Protein AF-A0A1I7TGX3-F1 (afdb_monomer)

InterPro domains:
  IPR000494 Receptor L-domain [PF01030] (48-123)
  IPR036941 Receptor L-domain superfamily [G3DSA:3.80.20.20] (24-153)
  IPR053079 SPS2 domain-containing protein [PTHR21662] (22-131)

Foldseek 3Di:
DVVVVVVVVVVVVVVVVPPPCPVPAAEDEADELVPADFRHQEYDDAAHEDEEEDDPVSLCRRLVRHAYYAQAYEYEQYADQEAESQQRHQEFERAPAASYEYENHDRHQAYHNNNHDYQYYNPHNYHYHNHCHQVNNVVPPVRPVVVCCSPVVDDD

Nearest PDB structures (foldseek):
  8xk1-assembly1_B  TM=7.485E-01  e=1.001E-02  Homo sapiens
  8dtm-assembly1_A  TM=6.422E-01  e=1.250E-02  Mus musculus
  7mn5-assembly1_A  TM=6.122E-01  e=2.956E-01  Homo sapiens

Radius of gyration: 21.36 Å; Cα contacts (8 Å, |Δi|>4): 325; chains: 1; bounding box: 80×33×35 Å

Structure (mmCIF, N/CA/C/O backbone):
data_AF-A0A1I7TGX3-F1
#
_entry.id   AF-A0A1I7TGX3-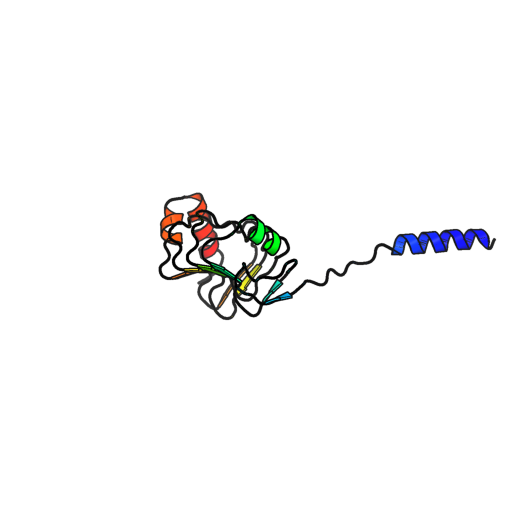F1
#
loop_
_atom_site.group_PDB
_atom_site.id
_atom_site.type_symbol
_atom_site.label_atom_id
_atom_site.label_alt_id
_atom_site.label_comp_id
_atom_site.label_asym_id
_atom_site.label_entity_id
_atom_site.label_seq_id
_atom_site.pdbx_PDB_ins_code
_atom_site.Cartn_x
_atom_site.Cartn_y
_atom_site.Cartn_z
_atom_site.occupancy
_atom_site.B_iso_or_equiv
_atom_site.auth_seq_id
_atom_site.auth_comp_id
_atom_site.auth_asym_id
_atom_site.auth_atom_id
_atom_site.pdbx_PDB_model_num
ATOM 1 N N . MET A 1 1 ? 62.766 -1.466 16.143 1.00 51.22 1 MET A N 1
ATOM 2 C CA . MET A 1 1 ? 62.028 -0.822 15.028 1.00 51.22 1 MET A CA 1
ATOM 3 C C . MET A 1 1 ? 60.924 -1.694 14.400 1.00 51.22 1 MET A C 1
ATOM 5 O O . MET A 1 1 ? 60.094 -1.144 13.690 1.00 51.22 1 MET A O 1
ATOM 9 N N . LEU A 1 2 ? 60.852 -3.011 14.672 1.00 46.19 2 LEU A N 1
ATOM 10 C CA . LEU A 1 2 ? 59.763 -3.888 14.191 1.00 46.19 2 LEU A CA 1
ATOM 11 C C . LEU A 1 2 ? 58.434 -3.722 14.963 1.00 46.19 2 LEU A C 1
ATOM 13 O O . LEU A 1 2 ? 57.371 -3.691 14.354 1.00 46.19 2 LEU A O 1
ATOM 17 N N . LEU A 1 3 ? 58.489 -3.547 16.289 1.00 47.44 3 LEU A N 1
ATOM 18 C CA . LEU A 1 3 ? 57.299 -3.462 17.158 1.00 47.44 3 LEU A CA 1
ATOM 19 C C . LEU A 1 3 ? 56.397 -2.247 16.870 1.00 47.44 3 LEU A C 1
ATOM 21 O O . LEU A 1 3 ? 55.184 -2.317 17.039 1.00 47.44 3 LEU A O 1
ATOM 25 N N . ILE A 1 4 ? 56.980 -1.144 16.389 1.00 53.19 4 ILE A N 1
ATOM 26 C CA . ILE A 1 4 ? 56.247 0.089 16.065 1.00 53.19 4 ILE A CA 1
ATOM 27 C C . ILE A 1 4 ? 55.412 -0.101 14.789 1.00 53.19 4 ILE A C 1
ATOM 29 O O . ILE A 1 4 ? 54.274 0.350 14.737 1.00 53.19 4 ILE A O 1
ATOM 33 N N . ARG A 1 5 ? 55.918 -0.844 13.792 1.00 52.34 5 ARG A N 1
ATOM 34 C CA . ARG A 1 5 ? 55.199 -1.112 12.531 1.00 52.34 5 ARG A CA 1
ATOM 35 C C . ARG A 1 5 ? 53.981 -2.024 12.718 1.00 52.34 5 ARG A C 1
ATOM 37 O O . ARG A 1 5 ? 53.002 -1.865 12.001 1.00 52.34 5 ARG A O 1
ATOM 44 N N . MET A 1 6 ? 54.007 -2.917 13.710 1.00 52.75 6 MET A N 1
ATOM 45 C CA . MET A 1 6 ? 52.883 -3.810 14.031 1.00 52.75 6 MET A CA 1
ATOM 46 C C . MET A 1 6 ? 51.671 -3.065 14.611 1.00 52.75 6 MET A C 1
ATOM 48 O O . MET A 1 6 ? 50.538 -3.400 14.277 1.00 52.75 6 MET A O 1
ATOM 52 N N . LYS A 1 7 ? 51.891 -2.026 15.431 1.00 49.97 7 LYS A N 1
ATOM 53 C CA . LYS A 1 7 ? 50.808 -1.223 16.033 1.00 49.97 7 LYS A CA 1
ATOM 54 C C . LYS A 1 7 ? 49.971 -0.490 14.982 1.00 49.97 7 LYS A C 1
ATOM 56 O O . LYS A 1 7 ? 48.748 -0.502 15.069 1.00 49.97 7 LYS A O 1
ATOM 61 N N . TYR A 1 8 ? 50.622 0.089 13.973 1.00 56.03 8 TYR A N 1
ATOM 62 C CA . TYR A 1 8 ? 49.926 0.808 12.903 1.00 56.03 8 TYR A CA 1
ATOM 63 C C . TYR A 1 8 ? 49.142 -0.126 11.978 1.00 56.03 8 TYR A C 1
ATOM 65 O O . TYR A 1 8 ? 48.067 0.250 11.532 1.00 56.03 8 TYR A O 1
ATOM 73 N N . ILE A 1 9 ? 49.622 -1.353 11.741 1.00 56.72 9 ILE A N 1
ATOM 74 C CA . ILE A 1 9 ? 48.897 -2.350 10.936 1.00 56.72 9 ILE A CA 1
ATOM 75 C C . ILE A 1 9 ? 47.625 -2.805 11.664 1.00 56.72 9 ILE A C 1
ATOM 77 O O . ILE A 1 9 ? 46.556 -2.826 11.063 1.00 56.72 9 ILE A O 1
ATOM 81 N N . VAL A 1 10 ? 47.706 -3.092 12.968 1.00 57.25 10 VAL A N 1
ATOM 82 C CA . VAL A 1 10 ? 46.532 -3.479 13.775 1.00 57.25 10 VAL A CA 1
ATOM 83 C C . VAL A 1 10 ? 45.512 -2.336 13.865 1.00 57.25 10 VAL A C 1
ATOM 85 O O . VAL A 1 10 ? 44.312 -2.572 13.754 1.00 57.25 10 VAL A O 1
ATOM 88 N N . GLN A 1 11 ? 45.973 -1.089 13.997 1.00 53.62 11 GLN A N 1
ATOM 89 C CA . GLN A 1 11 ? 45.096 0.084 14.031 1.00 53.62 11 GLN A CA 1
ATOM 90 C C . GLN A 1 11 ? 44.450 0.388 12.667 1.00 53.62 11 GLN A C 1
ATOM 92 O O . GLN A 1 11 ? 43.308 0.838 12.629 1.00 53.62 11 GLN A O 1
ATOM 97 N N . LEU A 1 12 ? 45.130 0.085 11.553 1.00 51.50 12 LEU A N 1
ATOM 98 C CA . LEU A 1 12 ? 44.564 0.197 10.205 1.00 51.50 12 LEU A CA 1
ATOM 99 C C . LEU A 1 12 ? 43.478 -0.867 9.962 1.00 51.50 12 LEU A C 1
ATOM 101 O O . LEU A 1 12 ? 42.424 -0.549 9.425 1.00 51.50 12 LEU A O 1
ATOM 105 N N . VAL A 1 13 ? 43.690 -2.109 10.413 1.00 53.69 13 VAL A N 1
ATOM 106 C CA . VAL A 1 13 ? 42.714 -3.209 10.266 1.00 53.69 13 VAL A CA 1
ATOM 107 C C . VAL A 1 13 ? 41.431 -2.947 11.070 1.00 53.69 13 VAL A C 1
ATOM 109 O O . VAL A 1 13 ? 40.343 -3.228 10.578 1.00 53.69 13 VAL A O 1
ATOM 112 N N . LEU A 1 14 ? 41.530 -2.329 12.254 1.00 52.38 14 LEU A N 1
ATOM 113 C CA . LEU A 1 14 ? 40.365 -1.936 13.064 1.00 52.38 14 LEU A CA 1
ATOM 114 C C . LEU A 1 14 ? 39.572 -0.747 12.480 1.00 52.38 14 LEU A C 1
ATOM 116 O O . LEU A 1 14 ? 38.391 -0.586 12.785 1.00 52.38 14 LEU A O 1
ATOM 120 N N . LEU A 1 15 ? 40.185 0.077 11.624 1.00 49.97 15 LEU A N 1
ATOM 121 C CA . LEU A 1 15 ? 39.494 1.150 10.893 1.00 49.97 15 LEU A CA 1
ATOM 122 C C . LEU A 1 15 ? 38.797 0.642 9.620 1.00 49.97 15 LEU A C 1
ATOM 124 O O . LEU A 1 15 ? 37.832 1.255 9.175 1.00 49.97 15 LEU A O 1
ATOM 128 N N . PHE A 1 16 ? 39.222 -0.499 9.069 1.00 48.50 16 PHE A N 1
ATOM 129 C CA . PHE A 1 16 ? 38.555 -1.155 7.935 1.00 48.50 16 PHE A CA 1
ATOM 130 C C . PHE A 1 16 ? 37.423 -2.112 8.345 1.00 48.50 16 PHE A C 1
ATOM 132 O O . PHE A 1 16 ? 36.696 -2.593 7.481 1.00 48.50 16 PHE A O 1
ATOM 139 N N . SER A 1 17 ? 37.199 -2.343 9.645 1.00 44.06 17 SER A N 1
ATOM 140 C CA . SER A 1 17 ? 35.991 -3.030 10.138 1.00 44.06 17 SER A CA 1
ATOM 141 C C . SER A 1 17 ? 34.706 -2.193 10.048 1.00 44.06 17 SER A C 1
ATOM 143 O O . SER A 1 17 ? 33.639 -2.689 10.409 1.00 44.06 17 SER A O 1
ATOM 145 N N . PHE A 1 18 ? 34.760 -0.979 9.485 1.00 47.41 18 PHE A N 1
ATOM 146 C CA . PHE A 1 18 ? 33.591 -0.351 8.860 1.00 47.41 18 PHE A CA 1
ATOM 147 C C . PHE A 1 18 ? 33.274 -1.081 7.554 1.00 47.41 18 PHE A C 1
ATOM 149 O O . PHE A 1 18 ? 33.467 -0.587 6.447 1.00 47.41 18 PHE A O 1
ATOM 156 N N . ILE A 1 19 ? 32.823 -2.319 7.732 1.00 55.22 19 ILE A N 1
ATOM 157 C CA . ILE A 1 19 ? 32.220 -3.167 6.724 1.00 55.22 19 ILE A CA 1
ATOM 158 C C . ILE A 1 19 ? 31.163 -2.317 6.027 1.00 55.22 19 ILE A C 1
ATOM 160 O O . ILE A 1 19 ? 30.196 -1.873 6.649 1.00 55.22 19 ILE A O 1
ATOM 164 N N . THR A 1 20 ? 31.360 -2.083 4.736 1.00 48.06 20 THR A N 1
ATOM 165 C CA . THR A 1 20 ? 30.315 -1.612 3.839 1.00 48.06 20 THR A CA 1
ATOM 166 C C . THR A 1 20 ? 29.185 -2.633 3.904 1.00 48.06 20 THR A C 1
ATOM 168 O O . THR A 1 20 ? 29.252 -3.676 3.251 1.00 48.06 20 THR A O 1
ATOM 171 N N . ARG A 1 21 ? 28.164 -2.376 4.731 1.00 47.88 21 ARG A N 1
ATOM 172 C CA . ARG A 1 21 ? 26.861 -3.014 4.559 1.00 47.88 21 ARG A CA 1
ATOM 173 C C . ARG A 1 21 ? 26.339 -2.509 3.223 1.00 47.88 21 ARG A C 1
ATOM 175 O O . ARG A 1 21 ? 25.745 -1.442 3.141 1.00 47.88 21 ARG A O 1
ATOM 182 N N . ILE A 1 22 ? 26.661 -3.237 2.161 1.00 53.25 22 ILE A N 1
ATOM 183 C CA . ILE A 1 22 ? 25.844 -3.225 0.959 1.00 53.25 22 ILE A CA 1
ATOM 184 C C . ILE A 1 22 ? 24.537 -3.836 1.450 1.00 53.25 22 ILE A C 1
ATOM 186 O O . ILE A 1 22 ? 24.454 -5.055 1.585 1.00 53.25 22 ILE A O 1
ATOM 190 N N . ASP A 1 23 ? 23.603 -2.990 1.885 1.00 60.81 23 ASP A N 1
ATOM 191 C CA . ASP A 1 23 ? 22.275 -3.436 2.287 1.00 60.81 23 ASP A CA 1
ATOM 192 C C . ASP A 1 23 ? 21.643 -3.994 1.015 1.00 60.81 23 ASP A C 1
ATOM 194 O O . ASP A 1 23 ? 21.232 -3.256 0.118 1.00 60.81 23 ASP A O 1
ATOM 198 N N . SER A 1 24 ? 21.732 -5.313 0.843 1.00 76.88 24 SER A N 1
ATOM 199 C CA . SER A 1 24 ? 21.107 -5.982 -0.283 1.00 76.88 24 SER A CA 1
ATOM 200 C C . SER A 1 24 ? 19.609 -5.815 -0.086 1.00 76.88 24 SER A C 1
ATOM 202 O O . SER A 1 24 ? 19.042 -6.453 0.800 1.00 76.88 24 SER A O 1
ATOM 204 N N . GLN A 1 25 ? 18.991 -4.934 -0.870 1.00 89.75 25 GLN A N 1
ATOM 205 C CA . GLN A 1 25 ? 17.553 -4.711 -0.809 1.00 89.75 25 GLN A CA 1
ATOM 206 C C . GLN A 1 25 ? 16.833 -6.048 -1.008 1.00 89.75 25 GLN A C 1
ATOM 208 O O . GLN A 1 25 ? 17.040 -6.735 -2.012 1.00 89.75 25 GLN A O 1
ATOM 213 N N . LYS A 1 26 ? 16.002 -6.434 -0.038 1.00 95.62 26 LYS A N 1
ATOM 214 C CA . LYS A 1 26 ? 15.164 -7.623 -0.146 1.00 95.62 26 LYS A CA 1
ATOM 215 C C . LYS A 1 26 ? 13.986 -7.305 -1.057 1.00 95.62 26 LYS A C 1
ATOM 217 O O . LYS A 1 26 ? 13.188 -6.412 -0.768 1.00 95.62 26 LYS A O 1
ATOM 222 N N . VAL A 1 27 ? 13.881 -8.055 -2.146 1.00 97.00 27 VAL A N 1
ATOM 223 C CA . VAL A 1 27 ? 12.759 -7.975 -3.080 1.00 97.00 27 VAL A CA 1
ATOM 224 C C . VAL A 1 27 ? 11.760 -9.072 -2.739 1.00 97.00 27 VAL A C 1
ATOM 226 O O . VAL A 1 27 ? 12.144 -10.230 -2.566 1.00 97.00 27 VAL A O 1
ATOM 229 N N . CYS A 1 28 ? 10.491 -8.703 -2.625 1.00 97.75 28 CYS A N 1
ATOM 230 C CA . CYS A 1 28 ? 9.403 -9.603 -2.282 1.00 97.75 28 CYS A CA 1
ATOM 231 C C . CYS A 1 28 ? 8.281 -9.499 -3.320 1.00 97.75 28 CYS A C 1
ATOM 233 O O . CYS A 1 28 ? 7.953 -8.391 -3.746 1.00 97.75 28 CYS A O 1
ATOM 235 N N . PRO A 1 29 ? 7.632 -10.614 -3.687 1.00 97.62 29 PRO A N 1
ATOM 236 C CA . PRO A 1 29 ? 6.452 -10.546 -4.531 1.00 97.62 29 PRO A CA 1
ATOM 237 C C . PRO A 1 29 ? 5.294 -9.888 -3.770 1.00 97.62 29 PRO A C 1
ATOM 239 O O . PRO A 1 29 ? 5.085 -10.158 -2.585 1.00 97.62 29 PRO A O 1
ATOM 242 N N . GLY A 1 30 ? 4.496 -9.071 -4.455 1.00 97.50 30 GLY A N 1
ATOM 243 C CA . GLY A 1 30 ? 3.260 -8.551 -3.874 1.00 97.50 30 GLY A CA 1
ATOM 244 C C . GLY A 1 30 ? 2.223 -9.645 -3.620 1.00 97.50 30 GLY A C 1
ATOM 245 O O . GLY A 1 30 ? 2.090 -10.624 -4.366 1.00 97.50 30 GLY A O 1
ATOM 246 N N . MET A 1 31 ? 1.498 -9.486 -2.519 1.00 98.00 31 MET A N 1
ATOM 247 C CA . MET A 1 31 ? 0.471 -10.409 -2.046 1.00 98.00 31 MET A CA 1
ATOM 248 C C . MET A 1 31 ? -0.440 -9.708 -1.032 1.00 98.00 31 MET A C 1
ATOM 250 O O . MET A 1 31 ? -0.343 -8.494 -0.852 1.00 98.00 31 MET A O 1
ATOM 254 N N . ASP A 1 32 ? -1.331 -10.449 -0.371 1.00 98.25 32 ASP A N 1
ATOM 255 C CA . ASP A 1 32 ? -2.058 -9.910 0.780 1.00 98.25 32 ASP A CA 1
ATOM 256 C C . ASP A 1 32 ? -1.069 -9.547 1.896 1.00 98.25 32 ASP A C 1
ATOM 258 O O . ASP A 1 32 ? -0.164 -10.318 2.216 1.00 98.25 32 ASP A O 1
ATOM 262 N N . ILE A 1 33 ? -1.232 -8.375 2.503 1.00 97.94 33 ILE A N 1
ATOM 263 C CA . ILE A 1 33 ? -0.357 -7.884 3.570 1.00 97.94 33 ILE A CA 1
ATOM 264 C C . ILE A 1 33 ? -0.261 -8.859 4.757 1.00 97.94 33 ILE A C 1
ATOM 266 O O . ILE A 1 33 ? 0.760 -8.907 5.444 1.00 97.94 33 ILE A O 1
ATOM 270 N N . LYS A 1 34 ? -1.283 -9.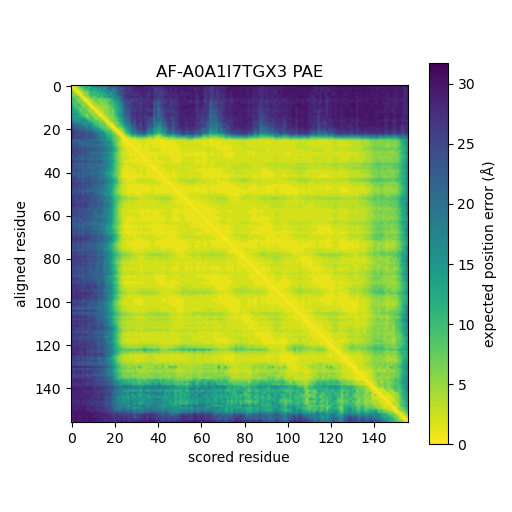693 4.985 1.00 96.75 34 LYS A N 1
ATOM 271 C CA . LYS A 1 34 ? -1.271 -10.754 6.012 1.00 96.75 34 LYS A CA 1
ATOM 272 C C . LYS A 1 34 ? -0.290 -11.882 5.703 1.00 96.75 34 LYS A C 1
ATOM 274 O O . LYS A 1 34 ? 0.236 -12.498 6.625 1.00 96.75 34 LYS A O 1
ATOM 279 N N . ASP A 1 35 ? 0.042 -12.076 4.437 1.00 97.19 35 ASP A N 1
ATOM 280 C CA . ASP A 1 35 ? 0.966 -13.114 3.988 1.00 97.19 35 ASP A CA 1
ATOM 281 C C . ASP A 1 35 ? 2.349 -12.553 3.622 1.00 97.19 35 ASP A C 1
ATOM 283 O O . ASP A 1 35 ? 3.295 -13.323 3.462 1.00 97.19 35 ASP A O 1
ATOM 287 N N . LEU A 1 36 ? 2.487 -11.224 3.521 1.00 97.50 36 LEU A N 1
ATOM 288 C CA . LEU A 1 36 ? 3.750 -10.576 3.178 1.00 97.50 36 LEU A CA 1
ATOM 289 C C . LEU A 1 36 ? 4.849 -10.914 4.198 1.00 97.50 36 LEU A C 1
ATOM 291 O O . LEU A 1 36 ? 4.650 -10.838 5.414 1.00 97.50 36 LEU A O 1
ATOM 295 N N . GLU A 1 37 ? 6.031 -11.259 3.695 1.00 94.81 37 GLU A N 1
ATOM 296 C CA . GLU A 1 37 ? 7.206 -11.479 4.531 1.00 94.81 37 GLU A CA 1
ATOM 297 C C . GLU A 1 37 ? 7.679 -10.188 5.217 1.00 94.81 37 GLU A C 1
ATOM 299 O O . GLU A 1 37 ? 7.426 -9.074 4.766 1.00 94.81 37 GLU A O 1
ATOM 304 N N . LYS A 1 38 ? 8.424 -10.337 6.314 1.00 94.56 38 LYS A N 1
ATOM 305 C CA . LYS A 1 38 ? 9.095 -9.205 6.963 1.00 94.56 38 LYS A CA 1
ATOM 306 C C . LYS A 1 38 ? 10.340 -8.777 6.184 1.00 94.56 38 LYS A C 1
ATOM 308 O O . LYS A 1 38 ? 10.881 -9.542 5.375 1.00 94.56 38 LYS A O 1
ATOM 313 N N . ASP A 1 39 ? 10.796 -7.566 6.495 1.00 94.88 39 ASP A N 1
ATOM 314 C CA . ASP A 1 39 ? 12.061 -6.983 6.037 1.00 94.88 39 ASP A CA 1
ATOM 315 C C . ASP A 1 39 ? 12.170 -6.818 4.511 1.00 94.88 39 ASP A C 1
ATOM 317 O O . ASP A 1 39 ? 13.266 -6.825 3.957 1.00 94.88 39 ASP A O 1
ATOM 321 N N . CYS A 1 40 ? 11.035 -6.714 3.813 1.00 96.94 40 CYS A N 1
ATOM 322 C CA . CYS A 1 40 ? 10.993 -6.417 2.385 1.00 96.94 40 CYS A CA 1
ATOM 323 C C . CYS A 1 40 ? 11.295 -4.935 2.144 1.00 96.94 40 CYS A C 1
ATOM 325 O O . CYS A 1 40 ? 10.654 -4.072 2.734 1.00 96.94 40 CYS A O 1
ATOM 327 N N . ASN A 1 41 ? 12.212 -4.634 1.225 1.00 97.12 41 ASN A N 1
ATOM 328 C CA . ASN A 1 41 ? 12.503 -3.260 0.808 1.00 97.12 41 ASN A CA 1
ATOM 329 C C . ASN A 1 41 ? 11.736 -2.873 -0.459 1.00 97.12 41 ASN A C 1
ATOM 331 O O . ASN A 1 41 ? 11.256 -1.745 -0.584 1.00 97.12 41 ASN A O 1
ATOM 335 N N . ILE A 1 42 ? 11.617 -3.822 -1.391 1.00 97.75 42 ILE A N 1
ATOM 336 C CA . ILE A 1 42 ? 10.949 -3.643 -2.680 1.00 97.75 42 ILE A CA 1
ATOM 337 C C . ILE A 1 42 ? 9.848 -4.688 -2.812 1.00 97.75 42 ILE A C 1
ATOM 339 O O . ILE A 1 42 ? 10.099 -5.878 -2.615 1.00 97.75 42 ILE A O 1
ATOM 343 N N . ILE A 1 43 ? 8.650 -4.246 -3.189 1.00 98.31 43 ILE A N 1
ATOM 344 C CA . ILE A 1 43 ? 7.551 -5.123 -3.587 1.00 98.31 43 ILE A CA 1
ATOM 345 C C . ILE A 1 43 ? 7.431 -5.125 -5.108 1.00 98.31 43 ILE A C 1
ATOM 347 O O . ILE A 1 43 ? 7.297 -4.067 -5.728 1.00 98.31 43 ILE A O 1
ATOM 351 N N . ASP A 1 44 ? 7.468 -6.303 -5.722 1.00 95.81 44 ASP A N 1
ATOM 352 C CA . ASP A 1 44 ? 7.449 -6.444 -7.174 1.00 95.81 44 ASP A CA 1
ATOM 353 C C . ASP A 1 44 ? 6.506 -7.543 -7.670 1.00 95.81 44 ASP A C 1
ATOM 355 O O . ASP A 1 44 ? 5.835 -8.236 -6.900 1.00 95.81 44 ASP A O 1
ATOM 359 N N . THR A 1 45 ? 6.455 -7.690 -8.996 1.00 95.25 45 THR A N 1
ATOM 360 C CA . THR A 1 45 ? 5.800 -8.783 -9.735 1.00 95.25 45 THR A CA 1
ATOM 361 C C . THR A 1 45 ? 4.266 -8.838 -9.643 1.00 95.25 45 THR A C 1
ATOM 363 O O . THR A 1 45 ? 3.609 -9.228 -10.609 1.00 95.25 45 THR A O 1
ATOM 366 N N . LYS A 1 46 ? 3.670 -8.459 -8.511 1.00 97.31 46 LYS A N 1
ATOM 367 C CA . LYS A 1 46 ? 2.233 -8.480 -8.217 1.00 97.31 46 LYS A CA 1
ATOM 368 C C . LYS A 1 46 ? 1.854 -7.299 -7.315 1.00 97.31 46 LYS A C 1
ATOM 370 O O . LYS A 1 46 ? 2.714 -6.820 -6.578 1.00 97.31 46 LYS A O 1
ATOM 375 N N . PRO A 1 47 ? 0.587 -6.858 -7.322 1.00 98.12 47 PRO A N 1
ATOM 376 C CA . PRO A 1 47 ? 0.140 -5.802 -6.424 1.00 98.12 47 PRO A CA 1
ATOM 377 C C . PRO A 1 47 ? 0.270 -6.186 -4.947 1.00 98.12 47 PRO A C 1
ATOM 379 O O . PRO A 1 47 ? 0.042 -7.340 -4.573 1.00 98.12 47 PRO A O 1
ATOM 382 N N . LEU A 1 48 ? 0.582 -5.204 -4.100 1.00 98.69 48 LEU A N 1
ATOM 383 C CA . LEU A 1 48 ? 0.447 -5.336 -2.650 1.00 98.69 48 LEU A CA 1
ATOM 384 C C . LEU A 1 48 ? -1.011 -5.089 -2.250 1.00 98.69 48 LEU A C 1
ATOM 386 O O . LEU A 1 48 ? -1.563 -4.029 -2.547 1.00 98.69 48 LEU A O 1
ATOM 390 N N . VAL A 1 49 ? -1.634 -6.044 -1.563 1.00 98.69 49 VAL A N 1
ATOM 391 C CA . VAL A 1 49 ? -3.075 -6.028 -1.291 1.00 98.69 49 VAL A CA 1
ATOM 392 C C . VAL A 1 49 ? -3.352 -5.837 0.198 1.00 98.69 49 VAL A C 1
ATOM 394 O O . VAL A 1 49 ? -2.946 -6.637 1.035 1.00 98.69 49 VAL A O 1
ATOM 397 N N . PHE A 1 50 ? -4.123 -4.806 0.534 1.00 98.62 50 PHE A N 1
ATOM 398 C CA . PHE A 1 50 ? -4.645 -4.554 1.874 1.00 98.62 50 PHE A CA 1
ATOM 399 C C . PHE A 1 50 ? -6.142 -4.834 1.881 1.00 98.62 50 PHE A C 1
ATOM 401 O O . PHE A 1 50 ? -6.920 -4.072 1.302 1.00 98.62 50 PHE A O 1
ATOM 408 N N . LYS A 1 51 ? -6.564 -5.928 2.524 1.00 97.88 51 LYS A N 1
ATOM 409 C CA . LYS A 1 51 ? -7.948 -6.397 2.427 1.00 97.88 51 LYS A CA 1
ATOM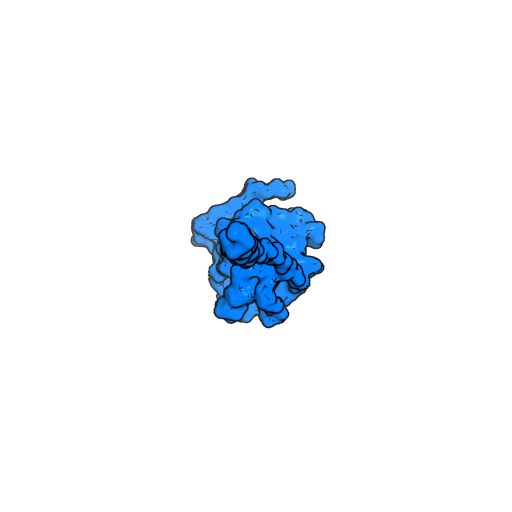 410 C C . LYS A 1 51 ? -8.608 -6.702 3.767 1.00 97.88 51 LYS A C 1
ATOM 412 O O . LYS A 1 51 ? -8.103 -7.477 4.578 1.00 97.88 51 LYS A O 1
ATOM 417 N N . GLY A 1 52 ? -9.828 -6.186 3.923 1.00 96.06 52 GLY A N 1
ATOM 418 C CA . GLY A 1 52 ? -10.678 -6.461 5.080 1.00 96.06 52 GLY A CA 1
ATOM 419 C C . GLY A 1 52 ? -10.129 -5.848 6.365 1.00 96.06 52 GLY A C 1
ATOM 420 O O . GLY A 1 52 ? -9.661 -4.709 6.360 1.00 96.06 52 GLY A O 1
ATOM 421 N N . ASP A 1 53 ? -10.211 -6.599 7.463 1.00 93.81 53 ASP A N 1
ATOM 422 C CA . ASP A 1 53 ? -9.691 -6.158 8.757 1.00 93.81 53 ASP A CA 1
ATOM 423 C C . ASP A 1 53 ? -8.165 -6.271 8.793 1.00 93.81 53 ASP A C 1
ATOM 425 O O . ASP A 1 53 ? -7.603 -7.333 8.498 1.00 93.81 53 ASP A O 1
ATOM 429 N N . LEU A 1 54 ? -7.522 -5.158 9.144 1.00 95.12 54 LEU A N 1
ATOM 430 C CA . LEU A 1 54 ? -6.074 -4.979 9.182 1.00 95.12 54 LEU A CA 1
ATOM 431 C C . LEU A 1 54 ? -5.626 -4.868 10.643 1.00 95.12 54 LEU A C 1
ATOM 433 O O . LEU A 1 54 ? -6.158 -4.048 11.390 1.00 95.12 54 LEU A O 1
ATOM 437 N N . ASP A 1 55 ? -4.660 -5.691 11.049 1.00 95.81 55 ASP A N 1
ATOM 438 C CA . ASP A 1 55 ? -3.997 -5.543 12.345 1.00 95.81 55 ASP A CA 1
ATOM 439 C C . ASP A 1 55 ? -2.895 -4.488 12.212 1.00 95.81 55 ASP A C 1
ATOM 441 O O . ASP A 1 55 ? -1.893 -4.710 11.530 1.00 95.81 55 ASP A O 1
ATOM 445 N N . ASP A 1 56 ? -3.088 -3.328 12.846 1.00 95.62 56 ASP A N 1
ATOM 446 C CA . ASP A 1 56 ? -2.150 -2.204 12.763 1.00 95.62 56 ASP A CA 1
ATOM 447 C C . ASP A 1 56 ? -0.713 -2.637 13.076 1.00 95.62 56 ASP A C 1
ATOM 449 O O . ASP A 1 56 ? 0.211 -2.283 12.347 1.00 95.62 56 ASP A O 1
ATOM 453 N N . LYS A 1 57 ? -0.513 -3.413 14.147 1.00 96.38 57 LYS A N 1
ATOM 454 C CA . LYS A 1 57 ? 0.825 -3.785 14.611 1.00 96.38 57 LYS A CA 1
ATOM 455 C C . LYS A 1 57 ? 1.515 -4.688 13.595 1.00 96.38 57 LYS A C 1
ATOM 457 O O . LYS A 1 57 ? 2.681 -4.459 13.280 1.00 96.38 57 LYS A O 1
ATOM 462 N N . GLU A 1 58 ? 0.805 -5.693 13.096 1.00 97.00 58 GLU A N 1
ATOM 463 C CA . GLU A 1 58 ? 1.344 -6.632 12.116 1.00 97.00 58 GLU A CA 1
ATOM 464 C C . GLU A 1 58 ? 1.672 -5.938 10.790 1.00 97.00 58 GLU A C 1
ATOM 466 O O . GLU A 1 58 ? 2.757 -6.125 10.235 1.00 97.00 58 GLU A O 1
ATOM 471 N N . VAL A 1 59 ? 0.760 -5.094 10.301 1.00 97.88 59 VAL A N 1
ATOM 472 C CA . VAL A 1 59 ? 0.953 -4.364 9.046 1.00 97.88 59 VAL A CA 1
ATOM 473 C C . VAL A 1 59 ? 2.139 -3.408 9.153 1.00 97.88 59 VAL A C 1
ATOM 475 O O . VAL A 1 59 ? 2.973 -3.369 8.250 1.00 97.88 59 VAL A O 1
ATOM 478 N N . TYR A 1 60 ? 2.266 -2.671 10.260 1.00 96.44 60 TYR A N 1
ATOM 479 C CA . TYR A 1 60 ? 3.403 -1.773 10.459 1.00 96.44 60 TYR A CA 1
ATOM 480 C C . TYR A 1 60 ? 4.738 -2.496 10.538 1.00 96.44 60 TYR A C 1
ATOM 482 O O . TYR A 1 60 ? 5.730 -1.987 10.023 1.00 96.44 60 TYR A O 1
ATOM 490 N N . GLU A 1 61 ? 4.776 -3.671 11.163 1.00 96.56 61 GLU A N 1
ATOM 491 C CA . GLU A 1 61 ? 5.998 -4.464 11.231 1.00 96.56 61 GLU A CA 1
ATOM 492 C C . GLU A 1 61 ? 6.467 -4.862 9.823 1.00 96.56 61 GLU A C 1
ATOM 494 O O . GLU A 1 61 ? 7.635 -4.666 9.484 1.00 96.56 61 GLU A O 1
ATOM 499 N N . LYS A 1 62 ? 5.546 -5.329 8.974 1.00 97.62 62 LYS A N 1
ATOM 500 C CA . LYS A 1 62 ? 5.845 -5.752 7.596 1.00 97.62 62 LYS A CA 1
ATOM 501 C C . LYS A 1 62 ? 6.194 -4.592 6.665 1.00 97.62 62 LYS A C 1
ATOM 503 O O . LYS A 1 62 ? 7.086 -4.726 5.838 1.00 97.62 62 LYS A O 1
ATOM 508 N N . MET A 1 63 ? 5.534 -3.448 6.827 1.00 97.62 63 MET A N 1
ATOM 509 C CA . MET A 1 63 ? 5.756 -2.258 5.995 1.00 97.62 63 MET A CA 1
ATOM 510 C C . MET A 1 63 ? 6.933 -1.387 6.451 1.00 97.62 63 MET A C 1
ATOM 512 O O . MET A 1 63 ? 7.257 -0.406 5.786 1.00 97.62 63 MET A O 1
ATOM 516 N N . SER A 1 64 ? 7.569 -1.709 7.580 1.00 95.44 64 SER A N 1
ATOM 517 C CA . SER A 1 64 ? 8.562 -0.842 8.233 1.00 95.44 64 SER A CA 1
ATOM 518 C C . SER A 1 64 ? 9.766 -0.475 7.360 1.00 95.44 64 SER A C 1
ATOM 520 O O . SER A 1 64 ? 10.310 0.615 7.523 1.00 95.44 64 SER A O 1
ATOM 522 N N . THR A 1 65 ? 10.153 -1.354 6.434 1.00 95.88 65 THR A N 1
ATOM 523 C CA . THR A 1 65 ? 11.328 -1.204 5.558 1.00 95.88 65 THR A CA 1
ATOM 524 C C . THR A 1 65 ? 10.978 -1.098 4.074 1.00 95.88 65 THR A C 1
ATOM 526 O O . THR A 1 65 ? 11.883 -0.940 3.254 1.00 95.88 65 THR A O 1
ATOM 529 N N . VAL A 1 66 ? 9.687 -1.162 3.726 1.00 98.00 66 VAL A N 1
ATOM 530 C CA . VAL A 1 66 ? 9.219 -1.092 2.338 1.00 98.00 66 VAL A CA 1
ATOM 531 C C . VAL A 1 66 ? 9.306 0.350 1.850 1.00 98.00 66 VAL A C 1
ATOM 533 O O . VAL A 1 66 ? 8.632 1.235 2.377 1.00 98.00 66 VAL A 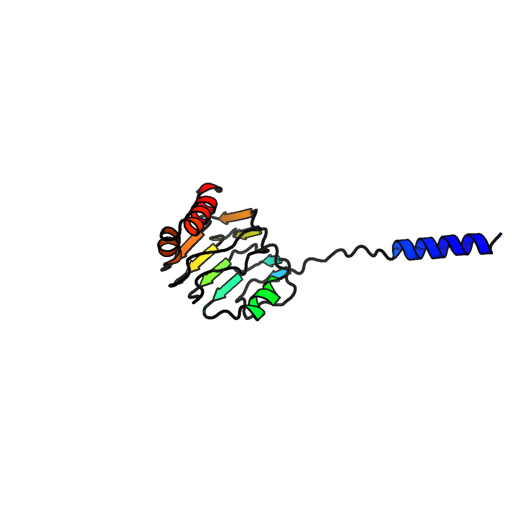O 1
ATOM 536 N N . GLU A 1 67 ? 10.093 0.568 0.800 1.00 97.44 67 GLU A N 1
ATOM 537 C CA . GLU A 1 67 ? 10.323 1.889 0.206 1.00 97.44 67 GLU A CA 1
ATOM 538 C C . GLU A 1 67 ? 9.780 1.992 -1.225 1.00 97.44 67 GLU A C 1
ATOM 540 O O . GLU A 1 67 ? 9.390 3.080 -1.652 1.00 97.44 67 GLU A O 1
ATOM 545 N N . SER A 1 68 ? 9.723 0.880 -1.965 1.00 98.12 68 SER A N 1
ATOM 546 C CA . SER A 1 68 ? 9.285 0.857 -3.367 1.00 98.12 68 SER A CA 1
ATOM 547 C C . SER A 1 68 ? 8.294 -0.272 -3.644 1.00 98.12 68 SER A C 1
ATOM 549 O O . SER A 1 68 ? 8.467 -1.402 -3.184 1.00 98.12 68 SER A O 1
ATOM 551 N N . ILE A 1 69 ? 7.249 0.036 -4.414 1.00 98.62 69 ILE A N 1
ATOM 552 C CA . ILE A 1 69 ? 6.230 -0.910 -4.876 1.00 98.62 69 ILE A CA 1
ATOM 553 C C . ILE A 1 69 ? 6.089 -0.752 -6.391 1.00 98.62 69 ILE A C 1
ATOM 555 O O . ILE A 1 69 ? 5.691 0.305 -6.864 1.00 98.62 69 ILE A O 1
ATOM 559 N N . THR A 1 70 ? 6.390 -1.791 -7.168 1.00 97.62 70 THR A N 1
ATOM 560 C CA . THR A 1 70 ? 6.535 -1.687 -8.640 1.00 97.62 70 THR A CA 1
ATOM 561 C C . THR A 1 70 ? 5.407 -2.337 -9.444 1.00 97.62 70 THR A C 1
ATOM 563 O O . THR A 1 70 ? 5.404 -2.290 -10.675 1.00 97.62 70 THR A O 1
ATOM 566 N N . ALA A 1 71 ? 4.424 -2.922 -8.759 1.00 97.00 71 ALA A N 1
ATOM 567 C CA . ALA A 1 71 ? 3.252 -3.552 -9.363 1.00 97.00 71 ALA A CA 1
ATOM 568 C C . ALA A 1 71 ? 1.924 -3.042 -8.767 1.00 97.00 71 ALA A C 1
ATOM 570 O O . ALA A 1 71 ? 0.900 -3.716 -8.850 1.00 97.00 71 ALA A O 1
ATOM 571 N N . GLY A 1 72 ? 1.942 -1.836 -8.194 1.00 97.62 72 GLY A N 1
ATOM 572 C CA . GLY A 1 72 ? 0.775 -1.151 -7.645 1.00 97.62 72 GLY A CA 1
ATOM 573 C C . GLY A 1 72 ? 0.299 -1.650 -6.278 1.00 97.62 72 GLY A C 1
ATOM 574 O O . GLY A 1 72 ? 0.812 -2.614 -5.703 1.00 97.62 72 GLY A O 1
ATOM 575 N N . VAL A 1 73 ? -0.703 -0.950 -5.750 1.00 98.50 73 VAL A N 1
ATOM 576 C CA . VAL A 1 73 ? -1.337 -1.226 -4.456 1.00 98.50 73 VAL A CA 1
ATOM 577 C C . VAL A 1 73 ? -2.842 -1.389 -4.634 1.00 98.50 73 VAL A C 1
ATOM 579 O O . VAL A 1 73 ? -3.478 -0.597 -5.324 1.00 98.50 73 VAL A O 1
ATOM 582 N N . GLU A 1 74 ? -3.435 -2.364 -3.950 1.00 98.50 74 GLU A N 1
ATOM 583 C CA . GLU A 1 74 ? -4.887 -2.529 -3.880 1.00 98.50 74 GLU A CA 1
ATOM 584 C C . GLU A 1 74 ? -5.379 -2.391 -2.436 1.00 98.50 74 GLU A C 1
ATOM 586 O O . GLU A 1 74 ? -4.929 -3.103 -1.539 1.00 98.50 74 GLU A O 1
ATOM 591 N N . ILE A 1 75 ? -6.341 -1.500 -2.201 1.00 98.38 75 ILE A N 1
ATOM 592 C CA . ILE A 1 75 ? -6.970 -1.277 -0.896 1.00 98.38 75 ILE A CA 1
ATOM 593 C C . ILE A 1 75 ? -8.432 -1.695 -1.021 1.00 98.38 75 ILE A C 1
ATOM 595 O O . ILE A 1 75 ? -9.213 -1.048 -1.721 1.00 98.38 75 ILE A O 1
ATOM 599 N N . ILE A 1 76 ? -8.812 -2.800 -0.374 1.00 98.44 76 ILE A N 1
ATOM 600 C CA . ILE A 1 76 ? -10.060 -3.514 -0.668 1.00 98.44 76 ILE A CA 1
ATOM 601 C C . ILE A 1 76 ? -10.882 -3.769 0.592 1.00 98.44 76 ILE A C 1
ATOM 603 O O . ILE A 1 76 ? -10.452 -4.484 1.496 1.00 98.44 76 ILE A O 1
ATOM 607 N N . LYS A 1 77 ? -12.139 -3.307 0.607 1.00 97.44 77 LYS A N 1
ATOM 608 C CA . LYS A 1 77 ? -13.122 -3.614 1.668 1.00 97.44 77 LYS A CA 1
ATOM 609 C C . LYS A 1 77 ? -12.583 -3.383 3.085 1.00 97.44 77 LYS A C 1
ATOM 611 O O . LYS A 1 77 ? -12.949 -4.110 4.008 1.00 97.44 77 LYS A O 1
ATOM 616 N N . THR A 1 78 ? -11.701 -2.408 3.260 1.00 95.62 78 THR A N 1
ATOM 617 C CA . THR A 1 78 ? -11.128 -2.109 4.570 1.00 95.62 78 THR A CA 1
ATOM 618 C C . THR A 1 78 ? -12.153 -1.391 5.447 1.00 95.62 78 THR A C 1
ATOM 620 O O . THR A 1 78 ? -13.051 -0.690 4.961 1.00 95.62 78 THR A O 1
ATOM 623 N N . SER A 1 79 ? -12.039 -1.588 6.759 1.00 92.38 79 SER A N 1
ATOM 624 C CA . SER A 1 79 ? -12.882 -0.930 7.764 1.00 92.38 79 SER A CA 1
ATOM 625 C C . SER A 1 79 ? -12.277 0.382 8.285 1.00 92.38 79 SER A C 1
ATOM 627 O O . SER A 1 79 ? -12.978 1.153 8.949 1.00 92.38 79 SER A O 1
ATOM 629 N N . VAL A 1 80 ? -11.014 0.667 7.941 1.00 93.62 80 VAL A N 1
ATOM 630 C CA . VAL A 1 80 ? -10.267 1.846 8.397 1.00 93.62 80 VAL A CA 1
ATOM 631 C C . VAL A 1 80 ? -10.823 3.145 7.808 1.00 93.62 80 VAL A C 1
ATOM 633 O O . VAL A 1 80 ? -11.321 3.187 6.683 1.00 93.62 80 VAL A O 1
ATOM 636 N N . GLN A 1 81 ? -10.734 4.229 8.582 1.00 92.56 81 GLN A N 1
ATOM 637 C CA . GLN A 1 81 ? -11.063 5.578 8.101 1.00 92.56 81 GLN A CA 1
ATOM 638 C C . GLN A 1 81 ? -9.840 6.307 7.541 1.00 92.56 81 GLN A C 1
ATOM 640 O O . GLN A 1 81 ? -9.970 7.094 6.604 1.00 92.56 81 GLN A O 1
ATOM 645 N N . GLU A 1 82 ? -8.664 6.025 8.094 1.00 92.75 82 GLU A N 1
ATOM 646 C CA . GLU A 1 82 ? -7.387 6.583 7.670 1.00 92.75 82 GLU A CA 1
ATOM 647 C C . GLU A 1 82 ? -6.425 5.442 7.347 1.00 92.75 82 GLU A C 1
ATOM 649 O O . GLU A 1 82 ? -6.172 4.571 8.180 1.00 92.75 82 GLU A O 1
ATOM 654 N N . PHE A 1 83 ? -5.900 5.449 6.127 1.00 95.00 83 PHE A N 1
ATOM 655 C CA . PHE A 1 83 ? -4.948 4.463 5.646 1.00 95.00 83 PHE A CA 1
ATOM 656 C C . PHE A 1 83 ? -3.534 5.037 5.703 1.00 95.00 83 PHE A C 1
ATOM 658 O O . PHE A 1 83 ? -3.174 5.924 4.935 1.00 95.00 83 PHE A O 1
ATOM 665 N N . LYS A 1 84 ? -2.726 4.531 6.631 1.00 94.94 84 LYS A N 1
ATOM 666 C CA . LYS A 1 84 ? -1.435 5.119 7.034 1.00 94.94 84 LYS A CA 1
ATOM 667 C C . LYS A 1 84 ? -0.244 4.172 6.867 1.00 94.94 84 LYS A C 1
ATOM 669 O O . LYS A 1 84 ? 0.857 4.477 7.308 1.00 94.94 84 LYS A O 1
ATOM 674 N N . TYR A 1 85 ? -0.462 3.022 6.235 1.00 97.06 85 TYR A N 1
ATOM 675 C CA . TYR A 1 85 ? 0.531 1.948 6.136 1.00 97.06 85 TYR A CA 1
ATOM 676 C C . TYR A 1 85 ? 1.581 2.164 5.036 1.00 97.06 85 TYR A C 1
ATOM 678 O O . TYR A 1 85 ? 2.543 1.410 4.964 1.00 97.06 85 TYR A O 1
ATOM 686 N N . LEU A 1 86 ? 1.416 3.192 4.197 1.00 96.12 86 LEU A N 1
ATOM 687 C CA . LEU A 1 86 ? 2.350 3.559 3.121 1.00 96.12 86 LEU A CA 1
ATOM 688 C C . LEU A 1 86 ? 3.178 4.805 3.465 1.00 96.12 86 LEU A C 1
ATOM 690 O O . LEU A 1 86 ? 3.802 5.394 2.589 1.00 96.12 86 LEU A O 1
ATOM 694 N N . SER A 1 87 ? 3.208 5.223 4.733 1.00 92.88 87 SER A N 1
ATOM 695 C CA . SER A 1 87 ? 3.856 6.475 5.147 1.00 92.88 87 SER A CA 1
ATOM 696 C C . SER A 1 87 ? 5.367 6.523 4.894 1.00 92.88 87 SER A C 1
ATOM 698 O O . SER A 1 87 ? 5.934 7.611 4.914 1.00 92.88 87 SER A O 1
ATOM 700 N N . ASN A 1 88 ? 6.015 5.371 4.697 1.00 93.38 88 ASN A N 1
ATOM 701 C CA . ASN A 1 88 ? 7.448 5.255 4.403 1.00 93.38 88 ASN A CA 1
ATOM 702 C C . ASN A 1 88 ? 7.732 4.982 2.920 1.00 93.38 88 ASN A C 1
ATOM 704 O O . ASN A 1 88 ? 8.887 5.017 2.511 1.00 93.38 88 ASN A O 1
ATOM 708 N N . VAL A 1 89 ? 6.696 4.720 2.118 1.00 97.00 89 VAL A N 1
ATOM 709 C CA . VAL A 1 89 ? 6.859 4.351 0.713 1.00 97.00 89 VAL A CA 1
ATOM 710 C C . VAL A 1 89 ? 7.188 5.598 -0.097 1.00 97.00 89 VAL A C 1
ATOM 712 O O . VAL A 1 89 ? 6.461 6.590 -0.063 1.00 97.00 89 VAL A O 1
ATOM 715 N N . ILE A 1 90 ? 8.305 5.528 -0.813 1.00 96.81 90 ILE A N 1
ATOM 716 C CA . ILE A 1 90 ? 8.872 6.609 -1.620 1.00 96.81 90 ILE A CA 1
ATOM 717 C C . ILE A 1 90 ? 8.357 6.524 -3.055 1.00 96.81 90 ILE A C 1
ATOM 719 O O . ILE A 1 90 ? 8.136 7.552 -3.701 1.00 96.81 90 ILE A O 1
ATOM 723 N N . GLU A 1 91 ? 8.137 5.304 -3.542 1.00 96.75 91 GLU A N 1
ATOM 724 C CA . GLU A 1 91 ? 7.747 5.038 -4.919 1.00 96.75 91 GLU A CA 1
ATOM 725 C C . GLU A 1 91 ? 6.623 4.004 -5.013 1.00 96.75 91 GLU A C 1
ATOM 727 O O . GLU A 1 91 ? 6.708 2.914 -4.444 1.00 96.75 91 GLU A O 1
ATOM 732 N N . ILE A 1 92 ? 5.598 4.331 -5.804 1.00 97.94 92 ILE A N 1
ATOM 733 C CA . ILE A 1 92 ? 4.583 3.386 -6.266 1.00 97.94 92 ILE A CA 1
ATOM 734 C C . ILE A 1 92 ? 4.490 3.483 -7.790 1.00 97.94 92 ILE A C 1
ATOM 736 O O . ILE A 1 92 ? 4.127 4.522 -8.340 1.00 97.94 92 ILE A O 1
ATOM 740 N N . ARG A 1 93 ? 4.785 2.383 -8.478 1.00 97.31 93 ARG A N 1
ATOM 741 C CA . ARG A 1 93 ? 4.596 2.230 -9.920 1.00 97.31 93 ARG A CA 1
ATOM 742 C C . ARG A 1 93 ? 3.683 1.053 -10.219 1.00 97.31 93 ARG A C 1
ATOM 744 O O . ARG A 1 93 ? 3.670 0.066 -9.485 1.00 97.31 93 ARG A O 1
ATOM 751 N N . ASN A 1 94 ? 2.973 1.125 -11.337 1.00 96.88 94 ASN A N 1
ATOM 752 C CA . ASN A 1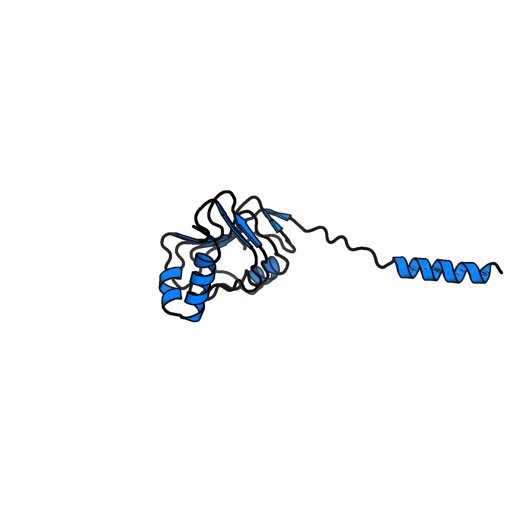 94 ? 2.347 -0.041 -11.943 1.00 96.88 94 ASN A CA 1
ATOM 753 C C . ASN A 1 94 ? 2.366 0.061 -13.479 1.00 96.88 94 ASN A C 1
ATOM 755 O O . ASN A 1 94 ? 1.533 0.756 -14.058 1.00 96.88 94 ASN A O 1
ATOM 759 N N . PRO A 1 95 ? 3.270 -0.647 -14.178 1.00 95.19 95 PRO A N 1
ATOM 760 C CA . PRO A 1 95 ? 3.343 -0.591 -15.639 1.00 95.19 95 PRO A CA 1
ATOM 761 C C . PRO A 1 95 ? 2.191 -1.330 -16.344 1.00 95.19 95 PRO A C 1
ATOM 763 O O . PRO A 1 95 ? 2.082 -1.264 -17.567 1.00 95.19 95 PRO A O 1
ATOM 766 N N . ASN A 1 96 ? 1.336 -2.043 -15.604 1.00 94.56 96 ASN A N 1
ATOM 767 C CA . ASN A 1 96 ? 0.286 -2.898 -16.162 1.00 94.56 96 ASN A CA 1
ATOM 768 C C . ASN A 1 96 ? -1.125 -2.539 -15.660 1.00 94.56 96 ASN A C 1
ATOM 770 O O . ASN A 1 96 ? -2.059 -3.310 -15.878 1.00 94.56 96 ASN A O 1
ATOM 774 N N . GLY A 1 97 ? -1.295 -1.411 -14.969 1.00 93.44 97 GLY A N 1
ATOM 775 C CA . GLY A 1 97 ? -2.578 -1.007 -14.396 1.00 93.44 97 GLY A CA 1
ATOM 776 C C . GLY A 1 97 ?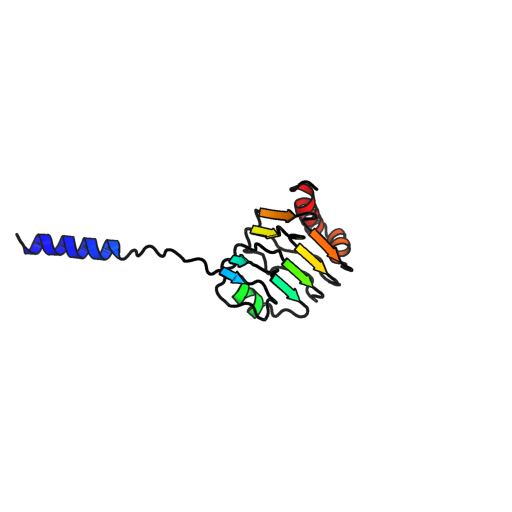 -2.459 0.242 -13.524 1.00 93.44 97 GLY A C 1
ATOM 777 O O . GLY A 1 97 ? -1.471 0.971 -13.652 1.00 93.44 97 GLY A O 1
ATOM 778 N N . PRO A 1 98 ? -3.431 0.494 -12.628 1.00 95.12 98 PRO A N 1
ATOM 779 C CA . PRO A 1 98 ? -3.391 1.663 -11.765 1.00 95.12 98 PRO A CA 1
ATOM 780 C C . PRO A 1 98 ? -2.294 1.557 -10.713 1.00 95.12 98 PRO A C 1
ATOM 782 O O . PRO A 1 98 ? -1.999 0.470 -10.207 1.00 95.12 98 PRO A O 1
ATOM 785 N N . ALA A 1 99 ? -1.718 2.695 -10.333 1.00 96.12 99 ALA A N 1
ATOM 786 C CA . ALA A 1 99 ? -0.731 2.726 -9.260 1.00 96.12 99 ALA A CA 1
ATOM 787 C C . ALA A 1 99 ? -1.387 2.382 -7.914 1.00 96.12 99 ALA A C 1
ATOM 789 O O . ALA A 1 99 ? -0.836 1.601 -7.138 1.00 96.12 99 ALA A O 1
ATOM 790 N N . ILE A 1 100 ? -2.592 2.911 -7.662 1.00 97.06 100 ILE A N 1
ATOM 791 C CA . ILE A 1 100 ? -3.405 2.563 -6.492 1.00 97.06 100 ILE A CA 1
ATOM 792 C C . ILE A 1 100 ? -4.854 2.298 -6.915 1.00 97.06 100 ILE A C 1
ATOM 794 O O . ILE A 1 100 ? -5.513 3.153 -7.507 1.00 97.06 100 ILE A O 1
ATOM 798 N N . LEU A 1 101 ? -5.366 1.123 -6.557 1.00 96.81 101 LEU A N 1
ATOM 799 C CA . LEU A 1 101 ? -6.762 0.731 -6.721 1.00 96.81 101 LEU A CA 1
ATOM 800 C C . LEU A 1 101 ? -7.487 0.770 -5.372 1.00 96.81 101 LEU A C 1
ATOM 802 O O . LEU A 1 101 ? -7.116 0.069 -4.430 1.00 96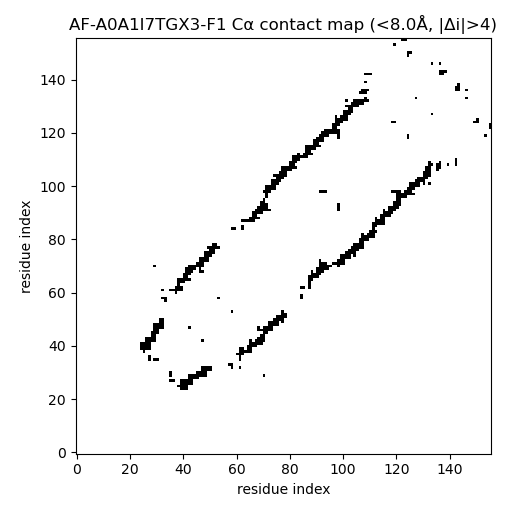.81 101 LEU A O 1
ATOM 806 N N . PHE A 1 102 ? -8.583 1.518 -5.308 1.00 97.38 102 PHE A N 1
ATOM 807 C CA . PHE A 1 102 ? -9.529 1.498 -4.198 1.00 97.38 102 PHE A CA 1
ATOM 808 C C . PHE A 1 102 ? -10.764 0.702 -4.601 1.00 97.38 102 PHE A C 1
ATOM 810 O O . PHE A 1 102 ? -11.412 1.027 -5.597 1.00 97.38 102 PHE A O 1
ATOM 817 N N . ARG A 1 103 ? -11.108 -0.332 -3.829 1.00 97.94 103 ARG A N 1
ATOM 818 C CA . ARG A 1 103 ? -12.290 -1.154 -4.094 1.00 97.94 103 ARG A CA 1
ATOM 819 C C . ARG A 1 103 ? -13.147 -1.354 -2.853 1.00 97.94 103 ARG A C 1
ATOM 821 O O . ARG A 1 103 ? -12.723 -1.983 -1.881 1.00 97.94 103 ARG A O 1
ATOM 828 N N . GLN A 1 104 ? -14.412 -0.948 -2.928 1.00 97.38 104 GLN A N 1
ATOM 829 C CA . GLN A 1 104 ? -15.434 -1.269 -1.924 1.00 97.38 104 GLN A CA 1
ATOM 830 C C . GLN A 1 104 ? -15.096 -0.853 -0.479 1.00 97.38 104 GLN A C 1
ATOM 832 O O . GLN A 1 104 ? -15.634 -1.421 0.479 1.00 97.38 104 GLN A O 1
ATOM 837 N N . ASN A 1 105 ? -14.243 0.157 -0.290 1.00 95.94 105 ASN A N 1
ATOM 838 C CA . ASN A 1 105 ? -14.002 0.779 1.006 1.00 95.94 105 ASN A CA 1
ATOM 839 C C . ASN A 1 105 ? -15.173 1.705 1.352 1.00 95.94 105 ASN A C 1
ATOM 841 O O . ASN A 1 105 ? -15.473 2.677 0.658 1.00 95.94 105 ASN A O 1
ATOM 845 N N . LYS A 1 106 ? -15.866 1.400 2.452 1.00 92.19 106 LYS A N 1
ATOM 846 C CA . LYS A 1 106 ? -17.065 2.152 2.858 1.00 92.19 106 LYS A CA 1
ATOM 847 C C . LYS A 1 106 ? -16.730 3.385 3.690 1.00 92.19 106 LYS A C 1
ATOM 849 O O . LYS A 1 106 ? -17.408 4.406 3.570 1.00 92.19 106 LYS A O 1
ATOM 854 N N . ASN A 1 107 ? -15.701 3.266 4.527 1.00 91.69 107 ASN A N 1
ATOM 855 C CA . ASN A 1 107 ? -15.396 4.227 5.584 1.00 91.69 107 ASN A CA 1
ATOM 856 C C . ASN A 1 107 ? -14.101 5.000 5.352 1.00 91.69 107 ASN A C 1
ATOM 858 O O . ASN A 1 107 ? -13.877 5.967 6.073 1.00 91.69 107 ASN A O 1
ATOM 862 N N . LEU A 1 108 ? -13.280 4.594 4.379 1.00 92.19 108 LEU A N 1
ATOM 863 C CA . LEU A 1 108 ? -12.008 5.242 4.084 1.00 92.19 108 LEU A CA 1
ATOM 864 C C . LEU A 1 108 ? -12.249 6.700 3.682 1.00 92.19 108 LEU A C 1
ATOM 866 O O . LEU A 1 108 ? -13.118 6.983 2.853 1.00 92.19 108 LEU A O 1
ATOM 870 N N . LYS A 1 109 ? -11.504 7.613 4.304 1.00 90.69 109 LYS A N 1
ATOM 871 C CA . LYS A 1 109 ? -11.598 9.067 4.101 1.00 90.69 109 LYS A CA 1
ATOM 872 C C . LYS A 1 109 ? -10.256 9.703 3.798 1.00 90.69 109 LYS A C 1
ATOM 874 O O . LYS A 1 109 ? -10.236 10.716 3.113 1.00 90.69 109 LYS A O 1
ATOM 879 N N . ARG A 1 110 ? -9.165 9.114 4.296 1.00 90.00 110 ARG A N 1
ATOM 880 C CA . ARG A 1 110 ? -7.815 9.665 4.189 1.00 90.00 110 ARG A CA 1
ATOM 881 C C . ARG A 1 110 ? -6.797 8.575 3.886 1.00 90.00 110 ARG A C 1
ATOM 883 O O . ARG A 1 110 ? -6.916 7.461 4.393 1.00 90.00 110 ARG A O 1
ATOM 890 N N . ILE A 1 111 ? -5.783 8.924 3.104 1.00 90.50 111 ILE A N 1
ATOM 891 C CA . ILE A 1 111 ? -4.586 8.114 2.887 1.00 90.50 111 ILE A CA 1
ATOM 892 C C . ILE A 1 111 ? -3.352 8.969 3.194 1.00 90.50 111 ILE A C 1
ATOM 894 O O . ILE A 1 111 ? -3.304 10.136 2.811 1.00 90.50 111 ILE A O 1
ATOM 898 N N . ASN A 1 112 ? -2.380 8.412 3.914 1.00 89.81 112 ASN A N 1
ATOM 899 C CA . ASN A 1 112 ? -1.108 9.065 4.207 1.00 89.81 112 ASN A CA 1
ATOM 900 C C . ASN A 1 112 ? -0.019 8.502 3.284 1.00 89.81 112 ASN A C 1
ATOM 902 O O . ASN A 1 112 ? 0.347 7.330 3.385 1.00 89.81 112 ASN A O 1
ATOM 906 N N . LEU A 1 113 ? 0.485 9.375 2.410 1.00 90.69 113 LEU A N 1
ATOM 907 C CA . LEU A 1 113 ? 1.547 9.122 1.434 1.00 90.69 113 LEU A CA 1
ATOM 908 C C . LEU A 1 113 ? 2.684 10.148 1.598 1.00 90.69 113 LEU A C 1
ATOM 910 O O . LEU A 1 113 ? 3.242 10.621 0.617 1.00 90.69 113 LEU A O 1
ATOM 914 N N . GLN A 1 114 ? 2.993 10.552 2.835 1.00 88.81 114 GLN A N 1
ATOM 915 C CA . GLN A 1 114 ? 3.898 11.676 3.126 1.00 88.81 114 GLN A CA 1
ATOM 916 C C . GLN A 1 114 ? 5.298 11.573 2.492 1.00 88.81 114 GLN A C 1
ATOM 918 O O . GLN A 1 114 ? 5.883 12.600 2.163 1.00 88.81 114 GLN A O 1
ATOM 923 N N . SER A 1 115 ? 5.834 10.358 2.334 1.00 92.25 115 SER A N 1
ATOM 924 C CA . SER A 1 115 ? 7.165 10.120 1.757 1.00 92.25 115 SER A CA 1
ATOM 925 C C . SER A 1 115 ? 7.133 9.879 0.249 1.00 92.25 115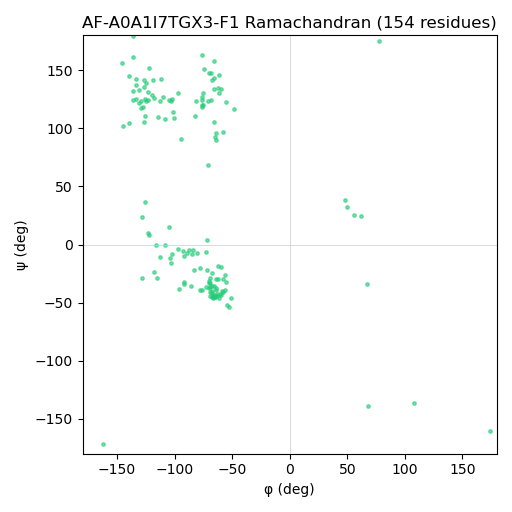 SER A C 1
ATOM 927 O O . SER A 1 115 ? 8.191 9.756 -0.365 1.00 92.25 115 SER A O 1
ATOM 929 N N . LEU A 1 116 ? 5.942 9.800 -0.350 1.00 93.69 116 LEU A N 1
ATOM 930 C CA . LEU A 1 116 ? 5.777 9.433 -1.746 1.00 93.69 116 LEU A CA 1
ATOM 931 C C . LEU A 1 116 ? 6.273 10.564 -2.649 1.00 93.69 116 LEU A C 1
ATOM 933 O O . LEU A 1 116 ? 5.801 11.697 -2.578 1.00 93.69 116 LEU A O 1
ATOM 937 N N . THR A 1 117 ? 7.213 10.231 -3.525 1.00 91.50 117 THR A N 1
ATOM 938 C CA . THR A 1 117 ? 7.798 11.158 -4.507 1.00 91.50 117 THR A CA 1
ATOM 939 C C . THR A 1 117 ? 7.535 10.722 -5.943 1.00 91.50 117 THR A C 1
ATOM 941 O O . THR A 1 117 ? 7.523 11.551 -6.853 1.00 91.50 117 THR A O 1
ATOM 944 N N . VAL A 1 118 ? 7.285 9.427 -6.144 1.00 92.69 118 VAL A N 1
ATOM 945 C CA . VAL A 1 118 ? 7.000 8.833 -7.446 1.00 92.69 118 VAL A CA 1
ATOM 946 C C . VAL A 1 118 ? 5.686 8.076 -7.372 1.00 92.69 118 VAL A C 1
ATOM 948 O O . VAL A 1 118 ? 5.526 7.166 -6.557 1.00 92.69 118 VAL A O 1
ATOM 951 N N . LEU A 1 119 ? 4.772 8.430 -8.269 1.00 94.44 119 LEU A N 1
ATOM 952 C CA . LEU A 1 119 ? 3.503 7.751 -8.435 1.00 94.44 119 LEU A CA 1
ATOM 953 C C . LEU A 1 119 ? 3.180 7.639 -9.925 1.00 94.44 119 LEU A C 1
ATOM 955 O O . LEU A 1 119 ? 2.814 8.624 -10.559 1.00 94.44 119 LEU A O 1
ATOM 959 N N . GLU A 1 120 ? 3.345 6.445 -10.487 1.00 94.12 120 GLU A N 1
ATOM 960 C CA . GLU A 1 120 ? 3.208 6.225 -11.929 1.00 94.12 120 GLU A CA 1
ATOM 961 C C . GLU A 1 120 ? 2.366 4.993 -12.246 1.00 94.12 120 GLU A C 1
ATOM 963 O O . GLU A 1 120 ? 2.464 3.951 -11.599 1.00 94.12 120 GLU A O 1
ATOM 968 N N . ALA A 1 121 ? 1.563 5.093 -13.295 1.00 92.81 121 ALA A N 1
ATOM 969 C CA . ALA A 1 121 ? 0.706 4.024 -13.772 1.00 92.81 121 ALA A CA 1
ATOM 970 C C . ALA A 1 121 ? 0.789 3.917 -15.293 1.00 92.81 121 ALA A C 1
ATOM 972 O O . ALA A 1 121 ? 1.163 4.865 -15.984 1.00 92.81 121 ALA A O 1
ATOM 973 N N . ASN A 1 122 ? 0.373 2.771 -15.815 1.00 89.12 122 ASN A N 1
ATOM 974 C CA . ASN A 1 122 ? -0.011 2.647 -17.211 1.00 89.12 122 ASN A CA 1
ATOM 975 C C . ASN A 1 122 ? -1.528 2.845 -17.313 1.00 89.12 122 ASN A C 1
ATOM 977 O O . ASN A 1 122 ? -2.301 1.901 -17.142 1.00 89.12 122 ASN A O 1
ATOM 981 N N . GLY A 1 123 ? -1.937 4.098 -17.526 1.00 86.88 123 GLY A N 1
ATOM 982 C CA . GLY A 1 123 ? -3.330 4.537 -17.478 1.00 86.88 123 GLY A CA 1
ATOM 983 C C . GLY A 1 123 ? -3.613 5.387 -16.239 1.00 86.88 123 GLY A C 1
ATOM 984 O O . GLY A 1 123 ? -2.833 6.270 -15.895 1.00 86.88 123 GLY A O 1
ATOM 985 N N . GLU A 1 124 ? -4.739 5.135 -15.571 1.00 86.31 124 GLU A N 1
ATOM 986 C CA . GLU A 1 124 ? -5.161 5.925 -14.411 1.00 86.31 124 GLU A CA 1
ATOM 987 C C . GLU A 1 124 ? -4.239 5.710 -13.206 1.00 86.31 124 GLU A C 1
ATOM 989 O O . GLU A 1 124 ? -4.088 4.595 -12.716 1.00 86.31 124 GLU A O 1
ATOM 994 N N . THR A 1 125 ? -3.677 6.786 -12.657 1.00 90.12 125 THR A N 1
ATOM 995 C CA . THR A 1 125 ? -2.867 6.719 -11.433 1.00 90.12 125 THR A CA 1
ATOM 996 C C . THR A 1 125 ? -3.655 6.173 -10.240 1.00 90.12 125 THR A C 1
ATOM 998 O O . THR A 1 125 ? -3.160 5.328 -9.490 1.00 90.12 125 THR A O 1
ATOM 1001 N N . LEU A 1 126 ? -4.894 6.642 -10.078 1.00 92.88 126 LEU A N 1
ATOM 1002 C CA . LEU A 1 126 ? -5.830 6.184 -9.058 1.00 92.88 126 LEU A CA 1
ATOM 1003 C C . LEU A 1 126 ? -7.074 5.626 -9.736 1.00 92.88 126 LEU A C 1
ATOM 1005 O O . LEU A 1 126 ? -7.696 6.330 -10.526 1.00 92.88 126 LEU A O 1
ATOM 1009 N N . GLN A 1 127 ? -7.477 4.417 -9.358 1.00 93.75 127 GLN A N 1
ATOM 1010 C CA . GLN A 1 127 ? -8.717 3.808 -9.831 1.00 93.75 127 GLN A CA 1
ATOM 1011 C C . GLN A 1 127 ? -9.658 3.525 -8.659 1.00 93.75 127 GLN A C 1
ATOM 1013 O O . GLN A 1 127 ? -9.228 3.095 -7.587 1.00 93.75 127 GLN A O 1
ATOM 1018 N N . PHE A 1 128 ? -10.957 3.744 -8.869 1.00 93.62 128 PHE A N 1
ATOM 1019 C CA . PHE A 1 128 ? -12.002 3.522 -7.869 1.00 93.62 128 PHE A CA 1
ATOM 1020 C C . PHE A 1 128 ? -13.047 2.542 -8.411 1.00 93.62 128 PHE A C 1
ATOM 1022 O O . PHE A 1 128 ? -13.648 2.790 -9.454 1.00 93.62 128 PHE A O 1
ATOM 1029 N N . ASP A 1 129 ? -13.289 1.448 -7.691 1.00 94.31 129 ASP A N 1
ATOM 1030 C CA . ASP A 1 129 ? -14.207 0.375 -8.087 1.00 94.31 129 ASP A CA 1
ATOM 1031 C C . ASP A 1 129 ? -15.234 0.102 -6.977 1.00 94.31 129 ASP A C 1
ATOM 1033 O O . ASP A 1 129 ? -14.906 -0.450 -5.922 1.00 94.31 129 ASP A O 1
ATOM 1037 N N . ASP A 1 130 ? -16.479 0.543 -7.196 1.00 92.12 130 ASP A N 1
ATOM 1038 C CA . ASP A 1 130 ? -17.567 0.495 -6.201 1.00 92.12 130 ASP A CA 1
ATOM 1039 C C . ASP A 1 130 ? -17.119 1.041 -4.825 1.00 92.12 130 ASP A C 1
ATOM 1041 O O . ASP A 1 130 ? -17.432 0.503 -3.763 1.00 92.12 130 ASP A O 1
ATOM 1045 N N . ASP A 1 131 ? -16.307 2.103 -4.842 1.00 93.19 131 ASP A N 1
ATOM 1046 C CA . ASP A 1 131 ? -15.613 2.635 -3.670 1.00 93.19 131 ASP A CA 1
ATOM 1047 C C . ASP A 1 131 ? -16.143 4.017 -3.259 1.00 93.19 131 ASP A C 1
ATOM 1049 O O . ASP A 1 131 ? -16.467 4.858 -4.100 1.00 93.19 131 ASP A O 1
ATOM 1053 N N . LYS A 1 132 ? -16.232 4.273 -1.946 1.00 89.56 132 LYS A N 1
ATOM 1054 C CA . LYS A 1 132 ? -16.722 5.552 -1.408 1.00 89.56 132 LYS A CA 1
ATOM 1055 C C . LYS A 1 132 ? -15.611 6.526 -1.035 1.00 89.56 132 LYS A C 1
ATOM 1057 O O . LYS A 1 132 ? -15.937 7.654 -0.663 1.00 89.56 132 LYS A O 1
ATOM 1062 N N . PHE A 1 133 ? -14.341 6.142 -1.145 1.00 88.25 133 PHE A N 1
ATOM 1063 C CA . PHE A 1 133 ? -13.198 6.936 -0.705 1.00 88.25 133 PHE A CA 1
ATOM 1064 C C . PHE A 1 133 ? -13.197 8.334 -1.317 1.00 88.25 133 PHE A C 1
ATOM 1066 O O . PHE A 1 133 ? -13.204 9.298 -0.558 1.00 88.25 133 PHE A O 1
ATOM 1073 N N . ALA A 1 134 ? -13.314 8.465 -2.644 1.00 82.81 134 ALA A N 1
ATOM 1074 C CA . ALA A 1 134 ? -13.379 9.775 -3.295 1.00 82.81 134 ALA A CA 1
ATOM 1075 C C . ALA A 1 134 ? -14.484 10.649 -2.673 1.00 82.81 134 ALA A C 1
ATOM 1077 O O . ALA A 1 134 ? -14.215 11.729 -2.151 1.00 82.81 134 ALA A O 1
ATOM 1078 N N . SER A 1 135 ? -15.720 10.139 -2.612 1.00 84.56 135 SER A N 1
ATOM 1079 C CA . SER A 1 135 ? -16.867 10.864 -2.041 1.00 84.56 135 SER A CA 1
ATOM 1080 C C . SER A 1 135 ? -16.721 11.210 -0.552 1.00 84.56 135 SER A C 1
ATOM 1082 O O . SER A 1 135 ? -17.276 12.206 -0.085 1.00 84.56 135 SER A O 1
ATOM 1084 N N . ASN A 1 136 ? -15.995 10.386 0.204 1.00 83.31 136 ASN A N 1
ATOM 1085 C CA . ASN A 1 136 ? -15.720 10.603 1.617 1.00 83.31 136 ASN A CA 1
ATOM 1086 C C . ASN A 1 136 ? -14.611 11.643 1.816 1.00 83.31 136 ASN A C 1
ATOM 1088 O O . ASN A 1 136 ? -14.735 12.482 2.705 1.00 83.31 136 ASN A O 1
ATOM 1092 N N . ALA A 1 137 ? -13.575 11.616 0.978 1.00 80.00 137 ALA A N 1
ATOM 1093 C CA . ALA A 1 137 ? -12.465 12.558 1.002 1.00 80.00 137 ALA A CA 1
ATOM 1094 C C . ALA A 1 137 ? -12.908 13.972 0.605 1.00 80.00 137 ALA A C 1
ATOM 1096 O O . ALA A 1 137 ? -12.479 14.925 1.235 1.00 80.00 137 ALA A O 1
ATOM 1097 N N . PHE A 1 138 ? -13.849 14.140 -0.337 1.00 74.94 138 PHE A N 1
ATOM 1098 C CA . PHE A 1 138 ? -14.418 15.464 -0.664 1.00 74.94 138 PHE A CA 1
ATOM 1099 C C . PHE A 1 138 ? -15.108 16.164 0.522 1.00 74.94 138 PHE A C 1
ATOM 1101 O O . PHE A 1 138 ? -15.315 17.375 0.483 1.00 74.94 138 PHE A O 1
ATOM 1108 N N . LYS A 1 139 ? -15.486 15.428 1.574 1.00 78.44 139 LYS A N 1
ATOM 1109 C CA . LYS A 1 139 ? -16.091 16.002 2.789 1.00 78.44 139 LYS A CA 1
ATOM 1110 C C . LYS A 1 139 ? -15.047 16.499 3.793 1.00 78.44 139 LYS A C 1
ATOM 1112 O O . LYS A 1 139 ? -15.425 17.123 4.779 1.00 78.44 139 LYS A O 1
ATOM 1117 N N . ASP A 1 140 ? -13.770 16.211 3.556 1.00 73.06 140 ASP A N 1
ATOM 1118 C CA . ASP A 1 140 ? -12.635 16.592 4.391 1.00 73.06 140 ASP A CA 1
ATOM 1119 C C . ASP A 1 140 ? -11.594 17.335 3.539 1.00 73.06 140 ASP A C 1
ATOM 1121 O O . ASP A 1 140 ? -10.934 16.749 2.684 1.00 73.06 140 ASP A O 1
ATOM 1125 N N . ILE A 1 141 ? -11.443 18.639 3.777 1.00 64.69 141 ILE A N 1
ATOM 1126 C CA . ILE A 1 141 ? -10.608 19.532 2.957 1.00 64.69 141 ILE A CA 1
ATOM 1127 C C . ILE A 1 141 ? -9.157 19.037 2.864 1.00 64.69 141 ILE A C 1
ATOM 1129 O O . ILE A 1 141 ? -8.570 19.101 1.787 1.00 64.69 141 ILE A O 1
ATOM 1133 N N . GLU A 1 142 ? -8.583 18.504 3.946 1.00 67.12 142 GLU A N 1
ATOM 1134 C CA . GLU A 1 142 ? -7.200 18.001 3.937 1.00 67.12 142 GLU A CA 1
ATOM 1135 C C . GLU A 1 142 ? -7.049 16.776 3.026 1.00 67.12 142 GLU A C 1
ATOM 1137 O O . GLU A 1 142 ? -6.120 16.687 2.223 1.00 67.12 142 GLU A O 1
ATOM 1142 N N . SER A 1 143 ? -8.005 15.850 3.106 1.00 68.50 143 SER A N 1
ATOM 1143 C CA . SER A 1 143 ? -8.023 14.637 2.285 1.00 68.50 143 SER A CA 1
ATOM 1144 C C . SER A 1 143 ? -8.297 14.950 0.808 1.00 68.50 143 SER A C 1
ATOM 1146 O O . SER A 1 143 ? -7.754 14.299 -0.086 1.00 68.50 143 SER A O 1
ATOM 1148 N N . TRP A 1 144 ? -9.098 15.981 0.537 1.00 62.75 144 TRP A N 1
ATOM 1149 C CA . TRP A 1 144 ? -9.364 16.486 -0.807 1.00 62.75 144 TRP A CA 1
ATOM 1150 C C . TRP A 1 144 ? -8.129 17.104 -1.474 1.00 62.75 144 TRP A C 1
ATOM 1152 O O . TRP A 1 144 ? -7.856 16.805 -2.637 1.00 62.75 144 TRP A O 1
ATOM 1162 N N . VAL A 1 145 ? -7.354 17.918 -0.745 1.00 62.88 145 VAL A N 1
ATOM 1163 C CA . VAL A 1 145 ? -6.101 18.501 -1.261 1.00 62.88 145 VAL A CA 1
ATOM 1164 C C . VAL A 1 145 ? -5.123 17.402 -1.670 1.00 62.88 145 VAL A C 1
ATOM 1166 O O . VAL A 1 145 ? -4.496 17.510 -2.721 1.00 62.88 145 VAL A O 1
ATOM 1169 N N . LEU A 1 146 ? -5.031 16.323 -0.889 1.00 68.38 146 LEU A N 1
ATOM 1170 C CA . LEU A 1 146 ? -4.177 15.185 -1.221 1.00 68.38 146 LEU A CA 1
ATOM 1171 C C . LEU A 1 146 ? -4.645 14.464 -2.497 1.00 68.38 146 LEU A C 1
ATOM 1173 O O . LEU A 1 146 ? -3.824 14.196 -3.372 1.00 68.38 146 LEU A O 1
ATOM 1177 N N . LEU A 1 147 ? -5.951 14.211 -2.651 1.00 67.31 147 LEU A N 1
ATOM 1178 C CA . LEU A 1 147 ? -6.490 13.615 -3.880 1.00 67.31 147 LEU A CA 1
ATOM 1179 C C . LEU A 1 147 ? -6.228 14.480 -5.117 1.00 67.31 147 LEU A C 1
ATOM 1181 O O . LEU A 1 147 ? -5.824 13.945 -6.146 1.00 67.31 147 LEU A O 1
ATOM 1185 N N . ILE A 1 148 ? -6.404 15.801 -5.013 1.00 60.94 148 ILE A N 1
ATOM 1186 C CA . ILE A 1 148 ? -6.096 16.724 -6.114 1.00 60.94 148 ILE A CA 1
ATOM 1187 C C . ILE A 1 148 ? -4.600 16.789 -6.393 1.00 60.94 148 ILE A C 1
ATOM 1189 O O . ILE A 1 148 ? -4.206 16.828 -7.555 1.00 60.94 148 ILE A O 1
ATOM 1193 N N . GLY A 1 149 ? -3.761 16.792 -5.357 1.00 62.69 149 GLY A N 1
ATOM 1194 C CA . GLY A 1 149 ? -2.309 16.763 -5.510 1.00 62.69 149 GLY A CA 1
ATOM 1195 C C . GLY A 1 149 ? -1.856 15.531 -6.290 1.00 62.69 149 GLY A C 1
ATOM 1196 O O . GLY A 1 149 ? -1.035 15.645 -7.195 1.00 62.69 149 GLY A O 1
ATOM 1197 N N . ILE A 1 150 ? -2.461 14.376 -6.014 1.00 66.81 150 ILE A N 1
ATOM 1198 C CA . ILE A 1 150 ? -2.197 13.137 -6.746 1.00 66.81 150 ILE A CA 1
ATOM 1199 C C . ILE A 1 150 ? -2.736 13.199 -8.183 1.00 66.81 150 ILE A C 1
ATOM 1201 O O . ILE A 1 150 ? -2.032 12.811 -9.110 1.00 66.81 150 ILE A O 1
ATOM 1205 N N . SER A 1 151 ? -3.956 13.703 -8.395 1.00 59.25 151 SER A N 1
ATOM 1206 C CA . SER A 1 151 ? -4.566 13.755 -9.733 1.00 59.25 151 SER A CA 1
ATOM 1207 C C . SER A 1 151 ? -4.048 14.892 -10.624 1.00 59.25 151 SER A C 1
ATOM 1209 O O . SER A 1 151 ? -4.250 14.857 -11.829 1.00 59.25 15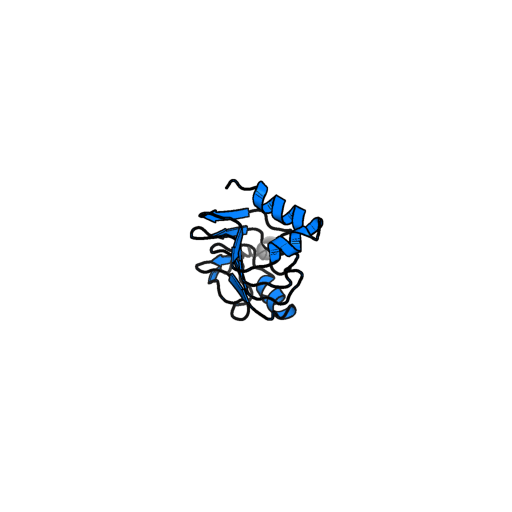1 SER A O 1
ATOM 1211 N N . GLY A 1 152 ? -3.460 15.939 -10.040 1.00 51.78 152 GLY A N 1
ATOM 1212 C CA . GLY A 1 152 ? -3.027 17.156 -10.734 1.00 51.78 152 GLY A CA 1
ATOM 1213 C C . GLY A 1 152 ? -1.520 17.250 -10.985 1.00 51.78 152 GLY A C 1
ATOM 1214 O O . GLY A 1 152 ? -1.105 18.055 -11.814 1.00 51.78 152 GLY A O 1
ATOM 1215 N N . SER A 1 153 ? -0.701 16.442 -10.301 1.00 49.19 153 SER A N 1
ATOM 1216 C CA . SER A 1 153 ? 0.766 16.445 -10.463 1.00 49.19 153 SER A CA 1
ATOM 1217 C C . SER A 1 153 ? 1.269 15.490 -11.550 1.00 49.19 153 SER A C 1
ATOM 1219 O O . SER A 1 153 ? 2.453 15.520 -11.879 1.00 49.19 153 SER A O 1
ATOM 1221 N N . TYR A 1 154 ? 0.391 14.666 -12.129 1.00 44.16 154 TYR A N 1
ATOM 1222 C CA . TYR A 1 154 ? 0.744 13.667 -13.135 1.00 44.16 154 TYR A CA 1
ATOM 1223 C C . TYR A 1 154 ? -0.300 13.709 -14.260 1.00 44.16 154 TYR A C 1
ATOM 1225 O O . TYR A 1 154 ? -1.495 13.655 -13.962 1.00 44.16 154 TYR A O 1
ATOM 1233 N N . PRO A 1 155 ? 0.110 13.901 -15.528 1.00 30.30 155 PRO A N 1
ATOM 1234 C CA . PRO A 1 155 ? -0.826 14.097 -16.627 1.00 30.30 155 PRO A CA 1
ATOM 1235 C C . PRO A 1 155 ? -1.647 12.824 -16.864 1.00 30.30 155 PRO A C 1
ATOM 1237 O O . PRO A 1 155 ? -1.086 11.729 -16.899 1.00 30.30 155 PRO A O 1
ATOM 1240 N N . LEU A 1 156 ? -2.963 13.009 -17.013 1.00 38.53 156 LEU A N 1
ATOM 1241 C CA . LEU A 1 156 ? -3.891 12.025 -17.581 1.00 38.53 156 LEU A CA 1
ATOM 1242 C C . LEU A 1 156 ? -3.512 11.679 -19.026 1.00 38.53 156 LEU A C 1
ATOM 1244 O O . LEU A 1 156 ? -3.070 12.605 -19.751 1.00 38.53 156 LEU A O 1
#

Mean predicted aligned error: 9.71 Å

Secondary structure (DSSP, 8-state):
-HHHHHHHHHHHHHHTTS------PPEEE--BTTTPPTT-SEEESS-EEEESS--HHHHHHHHTT--EESS-EEEES---SEE-TTTT--EEEETTS-SEEEES-SS--EE--TT--EEEESS-SEEEES--HHHHHTTSHHHHHHHHHHHHSS--

pLDDT: mean 84.11, std 18.28, range [30.3, 98.69]

Organism: NCBI:txid1561998

Solvent-accessible surface area (backbone atoms only — not comparable to full-atom values): 8239 Å² total; per-residue (Å²): 124,68,72,64,59,53,54,55,53,55,54,50,54,66,63,58,67,68,63,79,75,75,76,74,74,36,74,37,71,31,39,48,60,91,74,50,63,70,70,24,26,32,34,29,97,30,40,37,29,46,62,38,84,77,57,67,70,63,50,47,59,32,36,69,53,29,33,37,30,53,33,13,36,35,42,30,45,30,74,50,44,63,48,58,76,42,44,62,23,32,34,33,25,7,82,88,31,38,17,35,36,38,30,44,20,76,50,26,34,38,73,41,52,82,44,49,78,42,81,38,36,46,71,51,49,69,41,76,46,84,43,35,35,67,73,42,8,70,76,34,70,73,36,32,53,52,54,47,52,60,63,70,75,48,88,130

Sequence (156 aa):
MLLIRMKYIVQLVLLFSFITRIDSQKVCPGMDIKDLEKDCNIIDTKPLVFKGDLDDKEVYEKMSTVESITAGVEIIKTSVQEFKYLSNVIEIRNPNGPAILFRQNKNLKRINLQSLTVLEANGETLQFDDDKFASNAFKDIESWVLLIGISGSYPL